Protein AF-A0A1J9Q2E0-F1 (afdb_monomer_lite)

Structure (mmCIF, N/CA/C/O backbone):
data_AF-A0A1J9Q2E0-F1
#
_entry.id   AF-A0A1J9Q2E0-F1
#
loop_
_a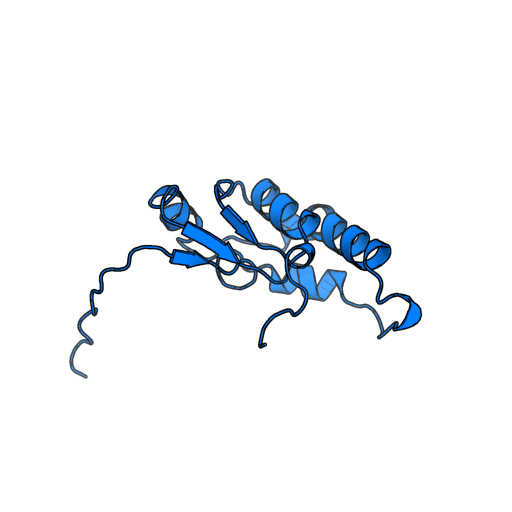tom_site.group_PDB
_atom_site.id
_atom_site.type_symbol
_atom_site.label_atom_id
_atom_site.label_alt_id
_atom_site.label_comp_id
_atom_site.label_asym_id
_atom_site.label_entity_id
_atom_site.label_seq_id
_atom_site.pdbx_PDB_ins_code
_atom_site.Cartn_x
_atom_site.Cartn_y
_atom_site.Cartn_z
_atom_site.occupancy
_atom_site.B_iso_or_equiv
_atom_site.auth_seq_id
_atom_site.auth_comp_id
_atom_site.auth_asym_id
_atom_site.auth_atom_id
_atom_site.pdbx_PDB_model_num
ATOM 1 N N . MET A 1 1 ? -11.927 32.413 16.497 1.00 66.88 1 MET A N 1
ATOM 2 C CA . MET A 1 1 ? -12.442 31.396 15.553 1.00 66.88 1 MET A CA 1
ATOM 3 C C . MET A 1 1 ? -13.451 30.531 16.290 1.00 66.88 1 MET A C 1
ATOM 5 O O . MET A 1 1 ? -13.153 30.132 17.408 1.00 66.88 1 MET A O 1
ATOM 9 N N . ALA A 1 2 ? -14.639 30.293 15.728 1.00 65.06 2 ALA A N 1
ATOM 10 C CA . ALA A 1 2 ? -15.597 29.356 16.319 1.00 65.06 2 ALA A CA 1
ATOM 11 C C . ALA A 1 2 ? -15.090 27.910 16.135 1.00 65.06 2 ALA A C 1
ATOM 13 O O . ALA A 1 2 ? -14.501 27.623 15.091 1.00 65.06 2 ALA A O 1
ATOM 14 N N . PRO A 1 3 ? -15.285 27.004 17.111 1.00 70.88 3 PRO A N 1
ATOM 15 C CA . PRO A 1 3 ? -14.868 25.616 16.969 1.00 70.88 3 PRO A CA 1
ATOM 16 C C . PRO A 1 3 ? -15.634 24.958 15.817 1.00 70.88 3 PRO A C 1
ATOM 18 O O . PRO A 1 3 ? -16.866 25.000 15.766 1.00 70.88 3 PRO A O 1
ATOM 21 N N . VAL A 1 4 ? -14.898 24.347 14.889 1.00 78.44 4 VAL A N 1
ATOM 22 C CA . VAL A 1 4 ? -15.481 23.492 13.853 1.00 78.44 4 VAL A CA 1
ATOM 23 C C . V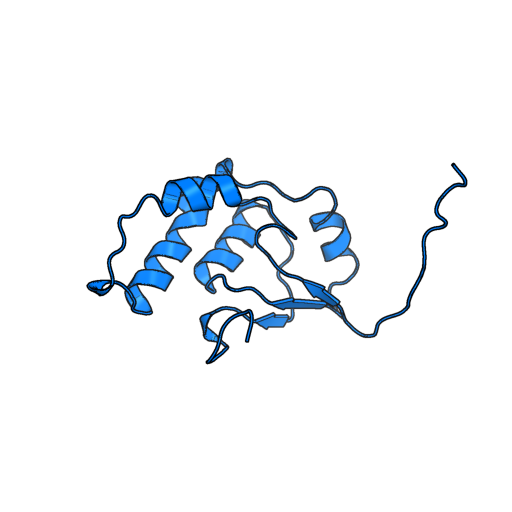AL A 1 4 ? -16.123 22.304 14.565 1.00 78.44 4 VAL A C 1
ATOM 25 O O . VAL A 1 4 ? -15.443 21.552 15.263 1.00 78.44 4 VAL A O 1
ATOM 28 N N . ARG A 1 5 ? -17.443 22.149 14.437 1.00 80.88 5 ARG A N 1
ATOM 29 C CA . ARG A 1 5 ? -18.125 20.970 14.978 1.00 80.88 5 ARG A CA 1
ATOM 30 C C . ARG A 1 5 ? -17.779 19.766 14.099 1.00 80.88 5 ARG A C 1
ATOM 32 O O . ARG A 1 5 ? -17.894 19.887 12.879 1.00 80.88 5 ARG A O 1
ATOM 39 N N . PRO A 1 6 ? -17.409 18.613 14.678 1.00 84.00 6 PRO A N 1
ATOM 40 C CA . PRO A 1 6 ? -17.266 17.385 13.910 1.00 84.00 6 PRO A CA 1
ATOM 41 C C . PRO A 1 6 ? -18.584 17.063 13.201 1.00 84.00 6 PRO A C 1
ATOM 43 O O . PRO A 1 6 ? -19.633 16.991 13.845 1.00 84.00 6 PRO A O 1
ATOM 46 N N . ALA A 1 7 ? -18.537 16.869 11.885 1.00 83.75 7 ALA A N 1
ATOM 47 C CA . ALA A 1 7 ? -19.652 16.288 11.152 1.00 83.75 7 ALA A CA 1
ATOM 48 C C . ALA A 1 7 ? -19.663 14.769 11.381 1.00 83.75 7 ALA A C 1
ATOM 50 O O . ALA A 1 7 ? -18.608 14.134 11.423 1.00 83.75 7 ALA A O 1
ATOM 51 N N . ARG A 1 8 ? -20.852 14.183 11.535 1.00 86.25 8 ARG A N 1
ATOM 52 C CA . ARG A 1 8 ? -21.049 12.728 11.557 1.00 86.25 8 ARG A CA 1
ATOM 53 C C . ARG A 1 8 ? -21.895 12.335 10.356 1.00 86.25 8 ARG A C 1
ATOM 55 O O . ARG A 1 8 ? -22.900 12.984 10.083 1.00 86.25 8 ARG A O 1
ATOM 62 N N . ALA A 1 9 ? -21.491 11.270 9.681 1.00 85.31 9 ALA A N 1
ATOM 63 C CA . ALA A 1 9 ? -22.222 10.659 8.582 1.00 85.31 9 ALA A CA 1
ATOM 64 C C . ALA A 1 9 ? -22.214 9.137 8.759 1.00 85.31 9 ALA A C 1
ATOM 66 O O . ALA A 1 9 ? -21.324 8.592 9.415 1.00 85.31 9 ALA A O 1
ATOM 67 N N . LEU A 1 10 ? -23.230 8.480 8.203 1.00 88.31 10 LEU A N 1
ATOM 68 C CA . LEU A 1 10 ? -23.356 7.028 8.175 1.00 88.31 10 LEU A CA 1
ATOM 69 C C . LEU A 1 10 ? -23.063 6.541 6.759 1.00 88.31 10 LEU A C 1
ATOM 71 O O . LEU A 1 10 ? -23.491 7.165 5.788 1.00 88.31 10 LEU A O 1
ATOM 75 N N . PHE A 1 11 ? -22.357 5.423 6.663 1.00 88.31 11 PHE A N 1
ATOM 76 C CA . PHE A 1 11 ? -21.996 4.778 5.407 1.00 88.31 11 PHE A CA 1
ATOM 77 C C . PHE A 1 11 ? -22.257 3.279 5.535 1.00 88.31 11 PHE A C 1
ATOM 79 O O . PHE A 1 11 ? -22.268 2.756 6.648 1.00 88.31 11 PHE A O 1
ATOM 86 N N . HIS A 1 12 ? -22.488 2.612 4.405 1.00 89.88 12 HIS A N 1
ATOM 87 C CA . HIS A 1 12 ? -22.648 1.156 4.376 1.00 89.88 12 HIS A CA 1
ATOM 88 C C . HIS A 1 12 ? -21.296 0.447 4.441 1.00 89.88 12 HIS A C 1
ATOM 90 O O . HIS A 1 12 ? -21.160 -0.517 5.181 1.00 89.88 12 HIS A O 1
ATOM 96 N N . ASP A 1 13 ? -20.309 0.970 3.709 1.00 90.06 13 ASP A N 1
ATOM 97 C CA . ASP A 1 13 ? -18.979 0.385 3.585 1.00 90.06 13 ASP A CA 1
ATOM 98 C C . ASP A 1 13 ? -17.902 1.472 3.485 1.00 90.06 13 ASP A C 1
ATOM 100 O O . ASP A 1 13 ? -18.172 2.618 3.100 1.00 90.06 13 ASP A O 1
ATOM 104 N N . LEU A 1 14 ? -16.665 1.091 3.807 1.00 90.88 14 LEU A N 1
ATOM 105 C CA . LEU A 1 14 ? -15.479 1.941 3.741 1.00 90.88 14 LEU A CA 1
ATOM 106 C C . LEU A 1 14 ? -14.425 1.346 2.807 1.00 90.88 14 LEU A C 1
ATOM 108 O O . LEU A 1 14 ? -14.060 0.177 2.912 1.00 90.88 14 LEU A O 1
ATOM 112 N N . LEU A 1 15 ? -13.881 2.177 1.921 1.00 94.25 15 LEU A N 1
ATOM 113 C CA . LEU A 1 15 ? -12.755 1.805 1.069 1.00 94.25 15 LEU A CA 1
ATOM 114 C C . LEU A 1 15 ? -11.492 2.483 1.586 1.00 94.25 15 LEU A C 1
ATOM 116 O O . LEU A 1 15 ? -11.428 3.713 1.658 1.00 94.25 15 LEU A O 1
ATOM 120 N N . PHE A 1 16 ? -10.484 1.688 1.925 1.00 94.38 16 PHE A N 1
ATOM 121 C CA . PHE A 1 16 ? -9.206 2.195 2.402 1.00 94.38 16 PHE A CA 1
ATOM 122 C C . PHE A 1 16 ? -8.139 2.086 1.321 1.00 94.38 16 PHE A C 1
ATOM 124 O O . PHE A 1 16 ? -7.910 1.028 0.738 1.00 94.38 16 PHE A O 1
ATOM 131 N N . ASN A 1 17 ? -7.443 3.192 1.085 1.00 96.12 17 ASN A N 1
ATOM 132 C CA . ASN A 1 17 ? -6.151 3.150 0.418 1.00 96.12 17 ASN A CA 1
ATOM 133 C C . ASN A 1 17 ? -5.075 2.626 1.391 1.00 96.12 17 ASN A C 1
ATOM 135 O O . ASN A 1 17 ? -5.252 2.720 2.604 1.00 96.12 17 ASN A O 1
ATOM 139 N N . MET A 1 18 ? -3.961 2.105 0.868 1.00 95.25 18 MET A N 1
ATOM 140 C CA . MET A 1 18 ? -2.852 1.597 1.684 1.00 95.25 18 MET A CA 1
ATOM 141 C C . MET A 1 18 ? -1.784 2.679 1.901 1.00 95.25 18 MET A C 1
ATOM 143 O O . MET A 1 18 ? -1.788 3.363 2.927 1.00 95.25 18 MET A O 1
ATOM 147 N N . ASP A 1 19 ? -0.915 2.880 0.910 1.00 96.00 19 ASP A N 1
ATOM 148 C CA . ASP A 1 19 ? 0.240 3.771 0.992 1.00 96.00 19 ASP A CA 1
ATOM 149 C C . ASP A 1 19 ? -0.185 5.240 1.139 1.00 96.00 19 ASP A C 1
ATOM 151 O O . ASP A 1 19 ? -0.936 5.780 0.325 1.00 96.00 19 ASP A O 1
ATOM 155 N N . GLY A 1 20 ? 0.279 5.892 2.205 1.00 94.94 20 GLY A N 1
ATOM 156 C CA . GLY A 1 20 ? -0.091 7.262 2.568 1.00 94.94 20 GLY A CA 1
ATOM 157 C C . GLY A 1 20 ? -1.449 7.392 3.270 1.00 94.94 20 GLY A C 1
ATOM 158 O O . GLY A 1 20 ? -1.894 8.510 3.521 1.00 94.94 20 GLY A O 1
ATOM 159 N N . THR A 1 21 ? -2.122 6.283 3.599 1.00 96.31 21 THR A N 1
ATOM 160 C CA . THR A 1 21 ? -3.423 6.286 4.300 1.00 96.31 21 THR A CA 1
ATOM 161 C C . THR A 1 21 ? -3.437 5.358 5.513 1.00 96.31 21 THR A C 1
ATOM 163 O O . THR A 1 21 ? -3.768 5.801 6.610 1.00 96.31 21 THR A O 1
ATOM 166 N N . ILE A 1 22 ? -3.043 4.097 5.343 1.00 96.25 22 ILE A N 1
ATOM 167 C CA . ILE A 1 22 ? -2.881 3.131 6.438 1.00 96.25 22 ILE A CA 1
ATOM 168 C C . ILE A 1 22 ? -1.438 3.138 6.942 1.00 96.25 22 ILE A C 1
ATOM 170 O O . ILE A 1 22 ? -1.197 3.122 8.149 1.00 96.25 22 ILE A O 1
ATOM 174 N N . ASN A 1 23 ? -0.469 3.187 6.029 1.00 97.19 23 ASN A N 1
ATOM 175 C CA . ASN A 1 23 ? 0.949 3.245 6.353 1.00 97.19 23 ASN A CA 1
ATOM 176 C C . ASN A 1 23 ? 1.633 4.428 5.665 1.00 97.19 23 ASN A C 1
ATOM 178 O O . ASN A 1 23 ? 1.333 4.786 4.530 1.00 97.19 23 ASN A O 1
ATOM 182 N N . ASN A 1 24 ? 2.607 5.021 6.345 1.00 97.69 24 ASN A N 1
ATOM 183 C CA . ASN A 1 24 ? 3.582 5.890 5.714 1.00 97.69 24 ASN A CA 1
ATOM 184 C C . ASN A 1 24 ? 4.739 5.031 5.186 1.00 97.69 24 ASN A C 1
ATOM 186 O O . ASN A 1 24 ? 5.691 4.754 5.913 1.00 97.69 24 ASN A O 1
ATOM 190 N N . SER A 1 25 ? 4.636 4.593 3.931 1.00 97.19 25 SER A N 1
ATOM 191 C CA . SER A 1 25 ? 5.659 3.820 3.208 1.00 97.19 25 SER A CA 1
ATOM 192 C C . SER A 1 25 ? 6.545 4.681 2.302 1.00 97.19 25 SER A C 1
ATOM 194 O O . SER A 1 25 ? 7.481 4.167 1.690 1.00 97.19 25 SER A O 1
ATOM 196 N N . THR A 1 26 ? 6.285 5.991 2.218 1.00 96.00 26 THR A N 1
ATOM 197 C CA . THR A 1 26 ? 6.965 6.917 1.298 1.00 96.00 26 THR A CA 1
ATOM 198 C C . THR A 1 26 ? 8.496 6.810 1.346 1.00 96.00 26 THR A C 1
ATOM 200 O O . THR A 1 26 ? 9.101 6.706 0.277 1.00 96.00 26 THR A O 1
ATOM 203 N N . PRO A 1 27 ? 9.159 6.769 2.523 1.00 95.81 27 PRO A N 1
ATOM 204 C CA . PRO A 1 27 ? 10.617 6.640 2.572 1.00 95.81 27 PRO A CA 1
ATOM 205 C C . PRO A 1 27 ? 11.118 5.320 1.966 1.00 95.81 27 PRO A C 1
ATOM 207 O O . PRO A 1 27 ? 12.090 5.316 1.208 1.00 95.81 27 PRO A O 1
ATOM 210 N N . ALA A 1 28 ? 10.423 4.214 2.247 1.00 96.19 28 ALA A N 1
ATOM 211 C CA . ALA A 1 28 ? 10.741 2.893 1.714 1.00 96.19 28 ALA A CA 1
ATOM 212 C C . ALA A 1 28 ? 10.550 2.833 0.190 1.00 96.19 28 ALA A C 1
ATOM 214 O O . ALA A 1 28 ? 11.417 2.330 -0.526 1.00 96.19 28 ALA A O 1
ATOM 215 N N . VAL A 1 29 ? 9.448 3.401 -0.312 1.00 94.94 29 VAL A N 1
ATOM 216 C CA . VAL A 1 29 ? 9.153 3.497 -1.748 1.00 94.94 29 VAL A CA 1
ATOM 217 C C . VAL A 1 29 ? 10.214 4.322 -2.462 1.00 94.94 29 VAL A C 1
ATOM 219 O O . VAL A 1 29 ? 10.783 3.839 -3.438 1.00 94.94 29 VAL A O 1
ATOM 222 N N . ILE A 1 30 ? 10.553 5.512 -1.953 1.00 93.75 30 ILE A N 1
ATOM 223 C CA . ILE A 1 30 ? 11.591 6.367 -2.547 1.00 93.75 30 ILE A CA 1
ATOM 224 C C . ILE A 1 30 ? 12.918 5.616 -2.645 1.00 93.75 30 ILE A C 1
ATOM 226 O O . ILE A 1 30 ? 13.540 5.640 -3.701 1.00 93.75 30 ILE A O 1
ATOM 230 N N . LYS A 1 31 ? 13.343 4.934 -1.576 1.00 92.62 31 LYS A N 1
ATOM 231 C CA . LYS A 1 31 ? 14.607 4.184 -1.520 1.00 92.62 31 LYS A CA 1
ATOM 232 C C . LYS A 1 31 ? 14.635 2.998 -2.484 1.00 92.62 31 LYS A C 1
ATOM 234 O O . LYS A 1 31 ? 15.656 2.745 -3.117 1.00 92.62 31 LYS A O 1
ATOM 239 N N . HIS A 1 32 ? 13.517 2.287 -2.615 1.00 91.94 32 HIS A N 1
ATOM 240 C CA . HIS A 1 32 ? 13.398 1.117 -3.488 1.00 91.94 32 HIS A CA 1
ATOM 241 C C . HIS A 1 32 ? 13.310 1.480 -4.969 1.00 91.94 32 HIS A C 1
ATOM 243 O O . HIS A 1 32 ? 13.895 0.807 -5.815 1.00 91.94 32 HIS A O 1
ATOM 249 N N . TYR A 1 33 ? 12.611 2.573 -5.270 1.00 89.19 33 TYR A N 1
ATOM 250 C CA . TYR A 1 33 ? 12.380 3.081 -6.617 1.00 89.19 33 TYR A CA 1
ATOM 251 C C . TYR A 1 33 ? 13.366 4.180 -7.026 1.00 89.19 33 TYR A C 1
ATOM 253 O O . TYR A 1 33 ? 13.082 4.930 -7.958 1.00 89.19 33 TYR A O 1
ATOM 261 N N . GLN A 1 34 ? 14.566 4.241 -6.428 1.00 83.06 34 GLN A N 1
ATOM 262 C CA . GLN A 1 34 ? 15.710 4.979 -6.999 1.00 83.06 34 GLN A CA 1
ATOM 263 C C . GLN A 1 34 ? 16.219 4.300 -8.287 1.00 83.06 34 GLN A C 1
ATOM 265 O O . GLN A 1 34 ? 17.401 4.010 -8.458 1.00 83.06 34 GLN A O 1
ATOM 270 N N . ILE A 1 35 ? 15.302 3.988 -9.196 1.00 68.75 35 ILE A N 1
ATOM 271 C CA . ILE A 1 35 ? 15.550 3.431 -10.509 1.00 68.75 35 ILE A CA 1
ATOM 272 C C . ILE A 1 35 ? 15.469 4.570 -11.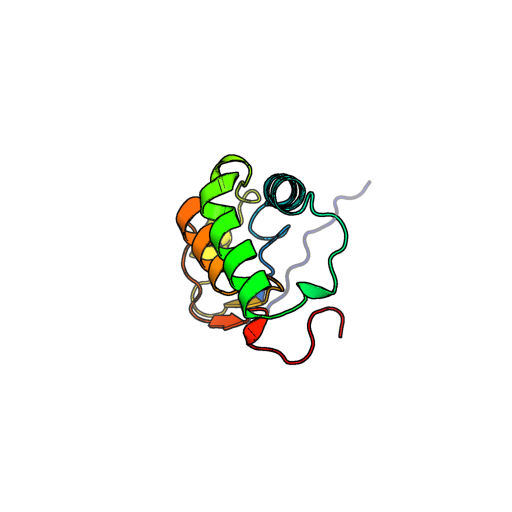522 1.00 68.75 35 ILE A C 1
ATOM 274 O O . ILE A 1 35 ? 14.595 5.432 -11.463 1.00 68.75 35 ILE A O 1
ATOM 278 N N . HIS A 1 36 ? 16.376 4.567 -12.492 1.00 73.19 36 HIS A N 1
ATOM 279 C CA . HIS A 1 36 ? 16.161 5.339 -13.711 1.00 73.19 36 HIS A CA 1
ATOM 280 C C . HIS A 1 36 ? 14.952 4.768 -14.461 1.00 73.19 36 HIS A C 1
ATOM 282 O O . HIS A 1 36 ? 14.666 3.576 -14.348 1.00 73.19 36 HIS A O 1
ATOM 288 N N . PHE A 1 37 ? 14.246 5.600 -15.226 1.00 79.44 37 PHE A N 1
ATOM 289 C CA . PHE A 1 37 ? 13.138 5.153 -16.070 1.00 79.44 37 PHE A CA 1
ATOM 290 C C . PHE A 1 37 ? 13.602 4.027 -17.015 1.00 79.44 37 PHE A C 1
ATOM 292 O O . PHE A 1 37 ? 14.535 4.220 -17.797 1.00 79.44 37 PHE A O 1
ATOM 299 N N . LYS A 1 38 ? 12.979 2.844 -16.907 1.00 86.31 38 LYS A N 1
ATOM 300 C CA . LYS A 1 38 ? 13.310 1.630 -17.676 1.00 86.31 38 LYS A CA 1
ATOM 301 C C . LYS A 1 38 ? 12.051 1.034 -18.313 1.00 86.31 38 LYS A C 1
ATOM 303 O O . LYS A 1 38 ? 11.437 0.147 -17.719 1.00 86.31 38 LYS A O 1
ATOM 308 N N . PRO A 1 39 ? 11.625 1.530 -19.486 1.00 88.94 39 PRO A N 1
ATOM 309 C CA . PRO A 1 39 ? 10.387 1.082 -20.125 1.00 88.94 39 PRO A CA 1
ATOM 310 C C . PRO A 1 39 ? 10.440 -0.396 -20.539 1.00 88.94 39 PRO A C 1
ATOM 312 O O . PRO A 1 39 ? 9.414 -1.066 -20.540 1.00 88.94 39 PRO A O 1
ATOM 315 N N . ASP A 1 40 ? 11.636 -0.937 -20.793 1.00 92.88 40 ASP A N 1
ATOM 316 C CA . ASP A 1 40 ? 11.882 -2.365 -21.038 1.00 92.88 40 ASP A CA 1
ATOM 317 C C . ASP A 1 40 ? 11.455 -3.260 -19.863 1.00 92.88 40 ASP A C 1
ATOM 319 O O 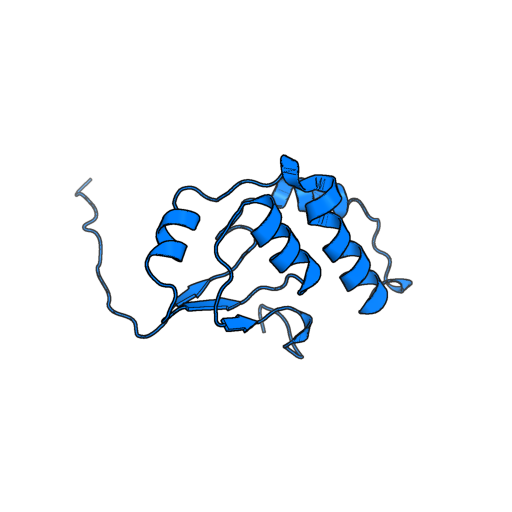. ASP A 1 40 ? 11.209 -4.455 -20.030 1.00 92.88 40 ASP A O 1
ATOM 323 N N . LYS A 1 41 ? 11.322 -2.675 -18.670 1.00 91.00 41 LYS A N 1
ATOM 324 C CA . LYS A 1 41 ? 10.916 -3.363 -17.447 1.00 91.00 41 LYS A CA 1
ATOM 325 C C . LYS A 1 41 ? 9.461 -3.119 -17.047 1.00 91.00 41 LYS A C 1
ATOM 327 O O . LYS A 1 41 ? 9.047 -3.577 -15.985 1.00 91.00 41 LYS A O 1
ATOM 332 N N . ALA A 1 42 ? 8.673 -2.433 -17.874 1.00 91.94 42 ALA A N 1
ATOM 333 C CA . ALA A 1 42 ? 7.252 -2.190 -17.630 1.00 91.94 42 ALA A CA 1
ATOM 334 C C . ALA A 1 42 ? 6.404 -3.442 -17.935 1.00 91.94 42 ALA A C 1
ATOM 336 O O . ALA A 1 42 ? 5.574 -3.454 -18.840 1.00 91.94 42 ALA A O 1
ATOM 337 N N . ASN A 1 43 ? 6.647 -4.526 -17.198 1.00 94.75 43 ASN A N 1
ATOM 338 C CA . ASN A 1 43 ? 5.904 -5.777 -17.301 1.00 94.75 43 ASN A CA 1
ATOM 339 C C . ASN A 1 43 ? 5.531 -6.311 -15.910 1.00 94.75 43 ASN A C 1
ATOM 341 O O . ASN A 1 43 ? 6.187 -6.008 -14.911 1.00 94.75 43 ASN A O 1
ATOM 345 N N . TRP A 1 44 ? 4.474 -7.124 -15.857 1.00 96.00 44 TRP A N 1
ATOM 346 C CA . TRP A 1 44 ? 3.916 -7.625 -14.600 1.00 96.00 44 TRP A CA 1
ATOM 347 C C . TRP A 1 44 ? 4.901 -8.446 -13.774 1.00 96.00 44 TRP A C 1
ATOM 349 O O . TRP A 1 44 ? 4.950 -8.286 -12.558 1.00 96.00 44 TRP A O 1
ATOM 359 N N . GLU A 1 45 ? 5.687 -9.310 -14.413 1.00 96.31 45 GLU A N 1
ATOM 360 C CA . GLU A 1 45 ? 6.648 -10.169 -13.719 1.00 96.31 45 GLU A CA 1
ATOM 361 C C . GLU A 1 45 ? 7.694 -9.332 -12.971 1.00 96.31 45 GLU A C 1
ATOM 363 O O . GLU A 1 45 ? 7.941 -9.526 -11.774 1.00 96.31 45 GLU A O 1
ATOM 368 N N . TYR A 1 46 ? 8.262 -8.340 -13.655 1.00 94.94 46 TYR A N 1
ATOM 369 C CA . TYR A 1 46 ? 9.243 -7.450 -13.060 1.00 94.94 46 TYR A CA 1
ATOM 370 C C . TYR A 1 46 ? 8.637 -6.590 -11.949 1.00 94.94 46 TYR A C 1
ATOM 372 O O . TYR A 1 46 ? 9.198 -6.538 -10.858 1.00 94.94 46 TYR A O 1
ATOM 380 N N . VAL A 1 47 ? 7.495 -5.938 -12.187 1.00 95.19 47 VAL A N 1
ATOM 381 C CA . VAL A 1 47 ? 6.901 -5.027 -11.194 1.00 95.19 47 VAL A CA 1
ATOM 382 C C . VAL A 1 47 ? 6.451 -5.788 -9.946 1.00 95.19 47 VAL A C 1
ATOM 384 O O . VAL A 1 47 ? 6.785 -5.376 -8.838 1.00 95.19 47 VAL A O 1
ATOM 387 N N . LYS A 1 48 ? 5.794 -6.947 -10.095 1.00 97.81 48 LYS A N 1
ATOM 388 C CA . LYS A 1 48 ? 5.373 -7.769 -8.947 1.00 97.81 48 LYS A CA 1
ATOM 389 C C . LYS A 1 48 ? 6.559 -8.249 -8.118 1.00 97.81 48 LYS A C 1
ATOM 391 O O . LYS A 1 48 ? 6.512 -8.188 -6.893 1.00 97.81 48 LYS A O 1
ATOM 396 N N . SER A 1 49 ? 7.627 -8.721 -8.766 1.00 96.44 49 SER A N 1
ATOM 397 C CA . SER A 1 49 ? 8.829 -9.170 -8.049 1.00 96.44 49 SER A CA 1
ATOM 398 C C . SER A 1 49 ? 9.566 -8.013 -7.373 1.00 96.44 49 SER A C 1
ATOM 400 O O . SER A 1 49 ? 10.024 -8.154 -6.237 1.00 96.44 49 SER A O 1
ATOM 402 N N . LEU A 1 50 ? 9.642 -6.859 -8.042 1.00 95.25 50 LEU A N 1
ATOM 403 C CA . LEU A 1 50 ? 10.211 -5.639 -7.489 1.00 95.25 50 LEU A CA 1
ATOM 404 C C . LEU A 1 50 ? 9.444 -5.230 -6.230 1.00 95.25 50 LEU A C 1
ATOM 406 O O . LEU A 1 50 ? 10.051 -5.082 -5.172 1.00 95.25 50 LEU A O 1
ATOM 410 N N . GLU A 1 51 ? 8.129 -5.079 -6.317 1.00 97.06 51 GLU A N 1
ATOM 411 C CA . GLU A 1 51 ? 7.298 -4.615 -5.211 1.00 97.06 51 GLU A CA 1
ATOM 412 C C . GLU A 1 51 ? 7.209 -5.599 -4.045 1.00 97.06 51 GLU A C 1
ATOM 414 O O . GLU A 1 51 ? 7.315 -5.181 -2.895 1.00 97.06 51 GLU A O 1
ATOM 419 N N . ALA A 1 52 ? 7.107 -6.904 -4.307 1.00 98.00 52 ALA A N 1
ATOM 420 C CA . ALA A 1 52 ? 7.082 -7.917 -3.250 1.00 98.00 52 ALA A CA 1
ATOM 421 C C . ALA A 1 52 ? 8.356 -7.908 -2.383 1.00 98.00 52 ALA A C 1
ATOM 423 O O . ALA A 1 52 ? 8.319 -8.257 -1.202 1.00 98.00 52 ALA A O 1
ATOM 424 N N . ALA A 1 53 ? 9.496 -7.492 -2.944 1.00 97.44 53 ALA A N 1
ATOM 425 C CA . ALA A 1 53 ? 10.751 -7.385 -2.204 1.00 97.44 53 ALA A CA 1
ATOM 426 C C . ALA A 1 53 ? 10.820 -6.144 -1.297 1.00 97.44 53 ALA A C 1
ATOM 428 O O . ALA A 1 53 ? 11.652 -6.103 -0.386 1.00 97.44 53 ALA A O 1
ATOM 429 N N . LEU A 1 54 ? 9.990 -5.131 -1.550 1.00 97.44 54 LEU A N 1
ATOM 430 C CA . LEU A 1 54 ? 10.086 -3.823 -0.910 1.00 97.44 54 LEU A CA 1
ATOM 431 C C . LEU A 1 54 ? 9.829 -3.910 0.609 1.00 97.44 54 LEU A C 1
ATOM 433 O O . LEU A 1 54 ? 10.718 -3.490 1.359 1.00 97.44 54 LEU A O 1
ATOM 437 N N . PRO A 1 55 ? 8.736 -4.526 1.111 1.00 98.00 55 PRO A N 1
ATOM 438 C CA . PRO A 1 55 ? 8.495 -4.613 2.553 1.00 98.00 55 PRO A CA 1
ATOM 439 C C . PRO A 1 55 ? 9.574 -5.393 3.302 1.00 98.00 55 PRO A C 1
ATOM 441 O O . PRO A 1 55 ? 9.956 -5.024 4.408 1.00 98.00 55 PRO A O 1
ATOM 444 N N . ALA A 1 56 ? 10.116 -6.447 2.688 1.00 96.81 56 ALA A N 1
ATOM 445 C CA . ALA A 1 56 ? 11.180 -7.243 3.293 1.00 96.81 56 ALA A CA 1
ATOM 446 C C . ALA A 1 56 ? 12.505 -6.468 3.400 1.00 96.81 56 ALA A C 1
ATOM 448 O O . ALA A 1 56 ? 13.230 -6.624 4.380 1.00 96.81 56 ALA A O 1
ATOM 449 N N . LYS A 1 57 ? 12.832 -5.636 2.403 1.00 96.94 57 LYS A N 1
ATOM 450 C CA . LYS A 1 57 ? 14.089 -4.870 2.365 1.00 96.94 57 LYS A CA 1
ATOM 451 C C . LYS A 1 57 ? 14.043 -3.590 3.191 1.00 96.94 57 LYS A C 1
ATOM 453 O O . LYS A 1 57 ? 15.043 -3.230 3.807 1.00 96.94 57 LYS A O 1
ATOM 458 N N . TYR A 1 58 ? 12.911 -2.894 3.164 1.00 97.44 58 TYR A N 1
ATOM 459 C CA . TYR A 1 58 ? 12.779 -1.532 3.687 1.00 97.44 58 TYR A CA 1
ATOM 460 C C . TYR A 1 58 ? 11.618 -1.393 4.676 1.00 97.44 58 TYR A C 1
ATOM 462 O O . TYR A 1 58 ? 11.129 -0.296 4.921 1.00 97.44 58 TYR A O 1
ATOM 470 N N . GLY A 1 59 ? 11.204 -2.507 5.283 1.00 96.62 59 GLY A N 1
ATOM 471 C CA . GLY A 1 59 ? 10.152 -2.568 6.296 1.00 96.62 59 GLY A CA 1
ATOM 472 C C . GLY A 1 59 ? 10.341 -1.624 7.476 1.00 96.62 59 GLY A C 1
ATOM 473 O O . GLY A 1 59 ? 9.378 -1.028 7.943 1.00 96.62 59 GLY A O 1
ATOM 474 N N . SER A 1 60 ? 11.587 -1.436 7.911 1.00 97.00 60 SER A N 1
ATOM 475 C CA . SER A 1 60 ? 11.946 -0.513 8.995 1.00 97.00 60 SER A CA 1
ATOM 476 C C . SER A 1 60 ? 11.693 0.958 8.663 1.00 97.00 60 SER A C 1
ATOM 478 O O . SER A 1 60 ? 11.598 1.779 9.571 1.00 97.00 60 SER A O 1
ATOM 480 N N . ASP A 1 61 ? 11.612 1.288 7.372 1.00 97.06 61 ASP A N 1
ATOM 481 C CA . ASP A 1 61 ? 11.406 2.647 6.871 1.00 97.06 61 ASP A CA 1
ATOM 482 C C . ASP A 1 61 ? 9.902 2.951 6.670 1.00 97.06 61 ASP A C 1
ATOM 484 O O . ASP A 1 61 ? 9.546 4.057 6.257 1.00 97.06 61 ASP A O 1
ATOM 488 N N . ALA A 1 62 ? 9.019 1.985 6.962 1.00 97.38 62 ALA A N 1
ATOM 489 C CA . ALA A 1 62 ? 7.569 2.135 6.933 1.00 97.38 62 ALA A CA 1
ATOM 490 C C . ALA A 1 62 ? 6.989 2.160 8.353 1.00 97.38 62 ALA A C 1
ATOM 492 O O . ALA A 1 62 ? 7.425 1.426 9.238 1.00 97.38 62 ALA A O 1
ATOM 493 N N . GLN A 1 63 ? 5.974 2.994 8.568 1.00 97.50 63 GLN A N 1
ATOM 494 C CA . GLN A 1 63 ? 5.283 3.103 9.856 1.00 97.50 63 GLN A CA 1
ATOM 495 C C . GLN A 1 63 ? 3.772 3.142 9.653 1.00 97.50 63 GLN A C 1
ATOM 497 O O . GLN A 1 63 ? 3.289 3.585 8.612 1.00 97.50 63 GLN A O 1
ATOM 502 N N . GLU A 1 64 ? 3.019 2.701 10.655 1.00 97.00 64 GLU A N 1
ATOM 503 C CA . GLU A 1 64 ? 1.574 2.922 10.703 1.00 97.00 64 GLU A CA 1
ATOM 504 C C . GLU A 1 64 ? 1.269 4.431 10.674 1.00 97.00 64 GLU A C 1
ATOM 506 O O . GLU A 1 64 ? 1.947 5.222 11.336 1.00 97.00 64 GLU A O 1
ATOM 511 N N . ILE A 1 65 ? 0.230 4.841 9.944 1.00 97.38 65 ILE A N 1
ATOM 512 C CA . ILE A 1 65 ? -0.365 6.162 10.156 1.00 97.38 65 ILE A CA 1
ATOM 513 C C . ILE A 1 65 ? -1.135 6.130 11.484 1.00 97.38 65 ILE A C 1
ATOM 515 O O . ILE A 1 65 ? -1.967 5.242 11.662 1.00 97.38 65 ILE A O 1
ATOM 519 N N . PRO A 1 66 ? -0.906 7.075 12.417 1.00 97.19 66 PRO A N 1
ATOM 520 C CA . PRO A 1 66 ? -1.472 7.002 13.760 1.00 97.19 66 PRO A CA 1
ATOM 521 C C . PRO A 1 66 ? -2.983 6.733 13.787 1.00 97.19 66 PRO A C 1
ATOM 523 O O . PRO A 1 66 ? -3.781 7.535 13.301 1.00 97.19 66 PRO A O 1
ATOM 526 N N . GLY A 1 67 ? -3.368 5.609 14.397 1.00 94.81 67 GLY A N 1
ATOM 527 C CA . GLY A 1 67 ? -4.763 5.210 14.580 1.00 94.81 67 GLY A CA 1
ATOM 528 C C . GLY A 1 67 ? -5.341 4.368 13.443 1.00 94.81 67 GLY A C 1
ATOM 529 O O . GLY A 1 67 ? -6.466 3.887 13.587 1.00 94.81 67 GLY A O 1
ATOM 530 N N . ALA A 1 68 ? -4.598 4.137 12.356 1.00 94.12 68 ALA A N 1
ATOM 531 C CA . ALA A 1 68 ? -5.046 3.294 11.253 1.00 94.12 68 ALA A CA 1
ATOM 532 C C . ALA A 1 68 ? -5.298 1.857 11.721 1.00 94.12 68 ALA A C 1
ATOM 534 O O . ALA A 1 68 ? -6.382 1.327 11.496 1.00 94.12 68 ALA A O 1
ATOM 535 N N . LYS A 1 69 ? -4.365 1.247 12.457 1.00 92.94 69 LYS A N 1
ATOM 536 C CA . LYS A 1 69 ? -4.520 -0.118 12.978 1.00 92.94 69 LYS A CA 1
ATOM 537 C C . LYS A 1 69 ? -5.707 -0.227 13.928 1.00 92.94 69 LYS A C 1
ATOM 539 O O . LYS A 1 69 ? -6.505 -1.152 13.816 1.00 92.94 69 LYS A O 1
ATOM 544 N N . THR A 1 70 ? -5.855 0.741 14.832 1.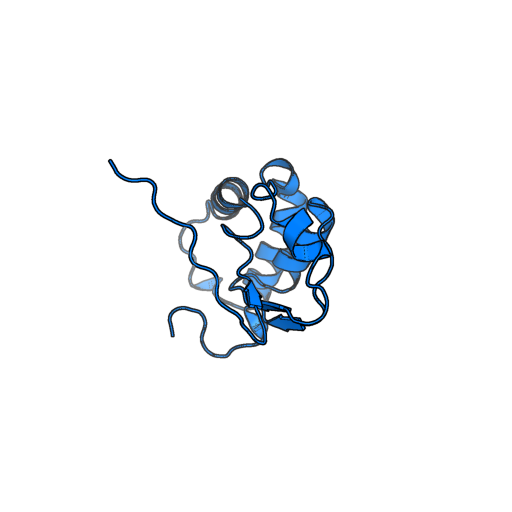00 93.06 70 THR A N 1
ATOM 545 C CA . THR A 1 70 ? -7.012 0.810 15.736 1.00 93.06 70 THR A CA 1
ATOM 546 C C . THR A 1 70 ? -8.317 0.889 14.954 1.00 93.06 70 THR A C 1
ATOM 548 O O . THR A 1 70 ? -9.265 0.191 15.303 1.00 93.06 70 THR A O 1
ATOM 551 N N . ARG A 1 71 ? -8.371 1.702 13.891 1.00 90.31 71 ARG A N 1
ATOM 552 C CA . ARG A 1 71 ? -9.567 1.825 13.057 1.00 90.31 71 ARG A CA 1
ATOM 553 C C . ARG A 1 71 ? -9.872 0.542 12.287 1.00 90.31 71 ARG A C 1
ATOM 555 O O . ARG A 1 71 ? -11.025 0.133 12.241 1.00 90.31 71 ARG A O 1
ATOM 562 N N . LEU A 1 72 ? -8.858 -0.098 11.715 1.00 89.88 72 LEU A N 1
ATOM 563 C CA . LEU A 1 72 ? -9.019 -1.340 10.958 1.00 89.88 72 LEU A CA 1
ATOM 564 C C . LEU A 1 72 ? -9.579 -2.475 11.827 1.00 89.88 72 LEU A C 1
ATOM 566 O O . LEU A 1 72 ? -10.484 -3.178 11.394 1.00 89.88 72 LEU A O 1
ATOM 570 N N . ASN A 1 73 ? -9.131 -2.581 13.081 1.00 87.62 73 ASN A N 1
ATOM 571 C CA . ASN A 1 73 ? -9.642 -3.572 14.036 1.00 87.62 73 ASN A CA 1
ATOM 572 C C . ASN A 1 73 ? -11.098 -3.321 14.485 1.00 87.62 73 ASN A C 1
ATOM 574 O O . ASN A 1 73 ? -11.685 -4.173 15.147 1.00 87.62 73 ASN A O 1
ATOM 578 N N . GLN A 1 74 ? -11.680 -2.149 14.201 1.00 84.69 74 GLN A N 1
ATOM 579 C CA . GLN A 1 74 ? -13.068 -1.829 14.562 1.00 84.69 74 GLN A CA 1
ATOM 580 C C . GLN A 1 74 ? -14.077 -2.213 13.467 1.00 84.69 74 GLN A C 1
ATOM 582 O O . GLN A 1 74 ? -15.235 -2.451 13.794 1.00 84.69 74 GLN A O 1
ATOM 587 N N . ASP A 1 75 ? -13.649 -2.297 12.201 1.00 69.56 75 ASP A N 1
ATOM 588 C CA . ASP A 1 75 ? -14.524 -2.376 11.016 1.00 69.56 75 ASP A CA 1
ATOM 589 C C . ASP A 1 75 ? -14.133 -3.536 10.062 1.00 69.56 75 ASP A C 1
ATOM 591 O O . ASP A 1 75 ? -14.029 -3.363 8.845 1.00 69.56 75 ASP A O 1
ATOM 595 N N . GLU A 1 76 ? -13.918 -4.750 10.583 1.00 63.75 76 GLU A N 1
ATOM 596 C CA . GLU A 1 76 ? -13.427 -5.883 9.766 1.00 63.75 76 GLU A CA 1
ATOM 597 C C . GLU A 1 76 ? -14.434 -6.418 8.726 1.00 63.75 76 GLU A C 1
ATOM 599 O O . GLU A 1 76 ? -14.051 -7.113 7.784 1.00 63.75 76 GLU A O 1
ATOM 604 N N . THR A 1 77 ? -15.731 -6.120 8.870 1.00 66.00 77 THR A N 1
ATOM 605 C CA . THR A 1 77 ? -16.787 -6.729 8.031 1.00 66.00 77 THR A CA 1
ATOM 606 C C . THR A 1 77 ? -17.383 -5.809 6.966 1.00 66.00 77 THR A C 1
ATOM 608 O O . THR A 1 77 ? -18.021 -6.318 6.047 1.00 66.00 77 THR A O 1
ATOM 611 N N . GLN A 1 78 ? -17.154 -4.495 7.062 1.00 80.88 78 GLN A N 1
ATOM 612 C CA . GLN A 1 78 ? -17.729 -3.458 6.186 1.00 80.88 78 GLN A CA 1
ATOM 613 C C . GLN A 1 78 ? -16.639 -2.588 5.545 1.00 80.88 78 GLN A C 1
ATOM 615 O O . GLN A 1 78 ? -16.791 -1.378 5.358 1.00 80.88 78 GLN A O 1
ATOM 620 N N . SER A 1 79 ? -15.479 -3.184 5.262 1.00 88.00 79 SER A N 1
ATOM 621 C CA . SER A 1 79 ? -14.384 -2.473 4.617 1.00 88.00 79 SER A CA 1
ATOM 622 C C . SER A 1 79 ? -13.641 -3.309 3.583 1.00 88.00 79 SER A C 1
ATOM 624 O O . SER A 1 79 ? -13.599 -4.540 3.646 1.00 88.00 79 SER A O 1
ATOM 626 N N . ALA A 1 80 ? -13.063 -2.614 2.604 1.00 93.50 80 ALA A N 1
ATOM 627 C CA . ALA A 1 80 ? -12.191 -3.201 1.601 1.00 93.50 80 ALA A CA 1
ATOM 628 C C . ALA A 1 80 ? -10.944 -2.343 1.403 1.00 93.50 80 ALA A C 1
ATOM 630 O O . ALA A 1 80 ? -10.995 -1.111 1.469 1.00 93.50 80 ALA A O 1
ATOM 631 N N . PHE A 1 81 ? -9.818 -2.991 1.127 1.00 95.38 81 PHE A N 1
ATOM 632 C CA . PHE A 1 81 ? -8.602 -2.290 0.727 1.00 95.38 81 PHE A CA 1
ATOM 633 C C . PHE A 1 81 ? -8.627 -2.121 -0.785 1.00 95.38 81 PHE A C 1
ATOM 635 O O . PHE A 1 81 ? -8.855 -3.086 -1.504 1.00 95.38 81 PHE A O 1
ATOM 642 N N . VAL A 1 82 ? -8.399 -0.903 -1.268 1.00 97.12 82 VAL A N 1
ATOM 643 C CA . VAL A 1 82 ? -8.364 -0.575 -2.697 1.00 97.12 82 VAL A CA 1
ATOM 644 C C . VAL A 1 82 ? -7.113 0.249 -2.961 1.00 97.12 82 VAL A C 1
ATOM 646 O O . VAL A 1 82 ? -7.057 1.448 -2.662 1.00 97.12 82 VAL A O 1
ATOM 649 N N . THR A 1 83 ? -6.081 -0.387 -3.505 1.00 97.31 83 THR A N 1
ATOM 650 C CA . THR A 1 83 ? -4.732 0.187 -3.605 1.00 97.31 83 THR A CA 1
ATOM 651 C C . THR A 1 83 ? -4.082 -0.085 -4.957 1.00 97.31 83 THR A C 1
ATOM 653 O O . THR A 1 83 ? -4.411 -1.049 -5.638 1.00 97.31 83 THR A O 1
ATOM 656 N N . SER A 1 84 ? -3.150 0.791 -5.336 1.00 97.62 84 SER A N 1
ATOM 657 C CA . SER A 1 84 ? -2.331 0.638 -6.544 1.00 97.62 84 SER A CA 1
ATOM 658 C C . SER A 1 84 ? -1.104 -0.251 -6.325 1.00 97.62 84 SER A C 1
ATOM 660 O O . SER A 1 84 ? -0.364 -0.488 -7.271 1.00 97.62 84 SER A O 1
ATOM 662 N N . GLY A 1 85 ? -0.855 -0.704 -5.094 1.00 97.25 85 GLY A N 1
ATOM 663 C CA . GLY A 1 85 ? 0.198 -1.674 -4.806 1.00 97.25 85 GLY A CA 1
ATOM 664 C C . GLY A 1 85 ? -0.179 -3.077 -5.277 1.00 97.25 85 GLY A C 1
ATOM 665 O O . GLY A 1 85 ? -1.355 -3.444 -5.253 1.00 97.25 85 GLY A O 1
ATOM 666 N N . THR A 1 86 ? 0.813 -3.873 -5.672 1.00 98.38 86 THR A N 1
ATOM 667 C CA . THR A 1 86 ? 0.619 -5.291 -6.014 1.00 98.38 86 THR A CA 1
ATOM 668 C C . THR A 1 86 ? 0.283 -6.143 -4.790 1.00 98.38 86 THR A C 1
ATOM 670 O O . THR A 1 86 ? 0.580 -5.761 -3.652 1.00 98.38 86 THR A O 1
ATOM 673 N N . THR A 1 87 ? -0.254 -7.354 -4.992 1.00 98.00 87 THR A N 1
ATOM 674 C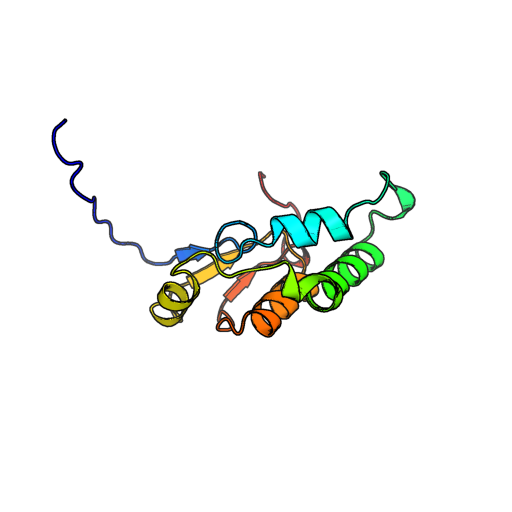 CA . THR A 1 87 ? -0.532 -8.295 -3.884 1.00 98.00 87 THR A CA 1
ATOM 675 C C . THR A 1 87 ? 0.679 -8.486 -2.962 1.00 98.00 87 THR A C 1
ATOM 677 O O . THR A 1 87 ? 0.544 -8.486 -1.737 1.00 98.00 87 THR A O 1
ATOM 680 N N . GLY A 1 88 ? 1.877 -8.631 -3.541 1.00 98.06 88 GLY A N 1
ATOM 681 C CA . GLY A 1 88 ? 3.116 -8.835 -2.787 1.00 98.06 88 GLY A CA 1
ATOM 682 C C . GLY A 1 88 ? 3.500 -7.635 -1.920 1.00 98.06 88 GLY A C 1
ATOM 683 O O . GLY A 1 88 ? 3.960 -7.819 -0.793 1.00 98.06 88 GLY A O 1
ATOM 684 N N . LEU A 1 89 ? 3.262 -6.414 -2.409 1.00 98.38 89 LEU A N 1
ATOM 685 C CA . LEU A 1 89 ? 3.504 -5.195 -1.640 1.00 98.38 89 LEU A CA 1
ATOM 686 C C . LEU A 1 89 ? 2.582 -5.120 -0.426 1.00 98.38 89 LEU A C 1
ATOM 688 O O . LEU A 1 89 ? 3.040 -4.962 0.706 1.00 98.38 89 LEU A O 1
ATOM 692 N N . VAL A 1 90 ? 1.277 -5.262 -0.667 1.00 97.94 90 VAL A N 1
ATOM 693 C CA . VAL A 1 90 ? 0.248 -5.054 0.357 1.00 97.94 90 VAL A CA 1
ATOM 694 C C . VAL A 1 90 ? 0.360 -6.107 1.452 1.00 97.94 90 VAL A C 1
ATOM 696 O O . VAL A 1 90 ? 0.437 -5.760 2.628 1.00 97.94 90 VAL A O 1
ATOM 699 N N . THR A 1 91 ? 0.459 -7.386 1.085 1.00 97.88 91 THR A N 1
ATOM 700 C CA . THR A 1 91 ? 0.619 -8.481 2.060 1.00 97.88 91 THR A CA 1
ATOM 701 C C . THR A 1 91 ? 1.929 -8.372 2.841 1.00 97.88 91 THR A C 1
ATOM 703 O O . THR A 1 91 ? 1.957 -8.616 4.049 1.00 97.88 91 THR A O 1
ATOM 706 N N . GLY A 1 92 ? 3.013 -7.932 2.194 1.00 98.19 92 GLY A N 1
ATOM 707 C CA . GLY A 1 92 ? 4.271 -7.657 2.878 1.00 98.19 92 GLY A CA 1
ATOM 708 C C . GLY A 1 92 ? 4.144 -6.522 3.897 1.00 98.19 92 GLY A C 1
ATOM 709 O O . GLY A 1 92 ? 4.644 -6.656 5.015 1.00 98.19 92 GLY A O 1
ATOM 710 N N . TRP A 1 93 ? 3.429 -5.442 3.567 1.00 98.25 93 TRP A N 1
ATOM 711 C CA . TRP A 1 93 ? 3.150 -4.362 4.515 1.00 98.25 93 TRP A CA 1
ATOM 712 C C . TRP A 1 93 ? 2.288 -4.795 5.690 1.00 98.25 93 TRP A C 1
ATOM 714 O O . TRP A 1 93 ? 2.637 -4.486 6.830 1.00 98.25 93 TRP A O 1
ATOM 724 N N . LEU A 1 94 ? 1.210 -5.537 5.426 1.00 97.00 94 LEU A N 1
ATOM 725 C CA . LEU A 1 94 ? 0.347 -6.088 6.470 1.00 97.00 94 LEU A CA 1
ATOM 726 C C . LEU A 1 94 ? 1.165 -6.897 7.481 1.00 97.00 94 LEU A C 1
ATOM 728 O O . LEU A 1 94 ? 1.067 -6.671 8.687 1.00 97.00 94 LEU A O 1
ATOM 732 N N . LYS A 1 95 ? 2.055 -7.763 6.983 1.00 97.69 95 LYS A N 1
ATOM 733 C CA . LYS A 1 95 ? 2.939 -8.585 7.811 1.00 97.69 95 LYS A CA 1
ATOM 734 C C . LYS A 1 95 ? 3.947 -7.761 8.613 1.00 97.69 95 LYS A C 1
ATOM 736 O O . LYS A 1 95 ? 4.065 -7.962 9.818 1.00 97.69 95 LYS A O 1
ATOM 741 N N . VAL A 1 96 ? 4.692 -6.865 7.962 1.00 97.50 96 VAL A N 1
ATOM 742 C CA . VAL A 1 96 ? 5.762 -6.079 8.608 1.00 97.50 96 VAL A CA 1
ATOM 743 C C . VAL A 1 96 ? 5.207 -5.166 9.701 1.00 97.50 96 VAL A C 1
ATOM 745 O O . VAL A 1 96 ? 5.831 -5.014 10.748 1.00 97.50 96 VAL A O 1
ATOM 748 N N . LEU A 1 97 ? 4.029 -4.584 9.473 1.00 96.38 97 LEU A N 1
ATOM 749 C CA . LEU A 1 97 ? 3.392 -3.646 10.400 1.00 96.38 97 LEU A CA 1
ATOM 750 C C . LEU A 1 97 ? 2.433 -4.338 11.387 1.00 96.38 97 LEU A C 1
ATOM 752 O O . LEU A 1 97 ? 1.877 -3.691 12.276 1.00 96.38 97 LEU A O 1
ATOM 756 N N . GLY A 1 98 ? 2.228 -5.653 11.245 1.00 95.50 98 GLY A N 1
ATOM 757 C CA . GLY A 1 98 ? 1.281 -6.425 12.047 1.00 95.50 98 GLY A CA 1
ATOM 758 C C . GLY A 1 98 ? -0.140 -5.863 11.973 1.00 95.50 98 GLY A C 1
ATOM 759 O O . GLY A 1 98 ? -0.777 -5.684 13.013 1.00 95.50 98 GLY A O 1
ATOM 760 N N . LEU A 1 99 ? -0.590 -5.495 10.774 1.00 94.25 99 LEU A N 1
ATOM 761 C CA . LEU A 1 99 ? -1.941 -5.000 10.501 1.00 94.25 99 LEU A CA 1
ATOM 762 C C . LEU A 1 99 ? -2.892 -6.184 10.246 1.00 94.25 99 LEU A C 1
ATOM 764 O O . LEU A 1 99 ? -2.431 -7.219 9.763 1.00 94.25 99 LEU A O 1
ATOM 768 N N . PRO A 1 100 ? -4.196 -6.054 10.554 1.00 92.19 100 PRO A N 1
ATOM 769 C CA . PRO A 1 100 ? -5.169 -7.100 10.243 1.00 92.19 100 PRO A CA 1
ATOM 770 C C . PRO A 1 100 ? -5.291 -7.299 8.726 1.00 92.19 100 PRO A C 1
ATOM 772 O O . PRO A 1 100 ? -5.208 -6.338 7.956 1.00 92.19 100 PRO A O 1
ATOM 775 N N . GLU A 1 101 ? -5.497 -8.543 8.294 1.00 89.69 101 GLU A N 1
ATOM 776 C CA . GLU A 1 101 ? -5.776 -8.839 6.888 1.00 89.69 101 GLU A CA 1
ATOM 777 C C . GLU A 1 101 ? -7.229 -8.469 6.551 1.00 89.69 101 GLU A C 1
ATOM 779 O O . GLU A 1 101 ? -8.149 -8.905 7.248 1.00 89.69 101 GLU A O 1
ATOM 784 N N . PRO A 1 102 ? -7.475 -7.675 5.495 1.00 89.38 102 PRO A N 1
ATOM 785 C CA . PRO A 1 102 ? -8.829 -7.313 5.112 1.00 89.38 102 PRO A CA 1
ATOM 786 C C . PRO A 1 102 ? -9.547 -8.502 4.467 1.00 89.38 102 PRO A C 1
ATOM 788 O O . PRO A 1 102 ? -8.974 -9.243 3.669 1.00 89.38 102 PRO A O 1
ATOM 791 N N . LYS A 1 103 ? -10.850 -8.634 4.728 1.00 89.19 103 LYS A N 1
ATOM 792 C CA . LYS A 1 103 ? -11.694 -9.639 4.062 1.00 89.19 103 LYS A CA 1
ATOM 793 C C . LYS A 1 103 ? -11.801 -9.407 2.550 1.00 89.19 103 LYS A C 1
ATOM 795 O O . LYS A 1 103 ? -11.917 -10.358 1.779 1.00 89.19 103 LYS A O 1
ATOM 800 N N . HIS A 1 104 ? -11.793 -8.140 2.140 1.00 93.00 104 HIS A N 1
ATOM 801 C CA . HIS A 1 104 ? -11.890 -7.717 0.750 1.00 93.00 104 HIS A CA 1
ATOM 802 C C . HIS A 1 104 ? -10.686 -6.849 0.388 1.00 93.00 104 HIS A C 1
ATOM 804 O O . HIS A 1 104 ? -10.386 -5.866 1.066 1.00 93.00 104 HIS A O 1
ATOM 810 N N . MET A 1 105 ? -10.001 -7.204 -0.695 1.00 95.00 105 MET A N 1
ATOM 811 C CA . MET A 1 105 ? -8.809 -6.505 -1.158 1.00 95.00 105 MET A CA 1
ATOM 812 C C . MET A 1 105 ? -8.814 -6.447 -2.683 1.00 95.00 105 MET A C 1
ATOM 814 O O . MET A 1 105 ? -8.997 -7.471 -3.333 1.00 95.00 105 MET A O 1
ATOM 818 N N . VAL A 1 106 ? -8.631 -5.243 -3.215 1.00 97.56 106 VAL A N 1
ATOM 819 C CA . VAL A 1 106 ? -8.445 -4.934 -4.631 1.00 97.56 106 VAL A CA 1
ATOM 820 C C . VAL A 1 106 ? -7.062 -4.309 -4.772 1.00 97.56 106 VAL A C 1
ATOM 822 O O . VAL A 1 106 ? -6.780 -3.255 -4.188 1.00 97.56 106 VAL A O 1
ATOM 825 N N . VAL A 1 107 ? -6.201 -4.982 -5.522 1.00 98.06 107 VAL A N 1
ATOM 826 C CA . VAL A 1 107 ? -4.814 -4.581 -5.785 1.00 98.06 107 VAL A CA 1
ATOM 827 C C . VAL A 1 107 ? -4.618 -4.188 -7.247 1.00 98.06 107 VAL A C 1
ATOM 829 O O . VAL A 1 107 ? -5.545 -4.258 -8.057 1.00 98.06 107 VAL A O 1
ATOM 832 N N . ALA A 1 108 ? -3.394 -3.792 -7.599 1.00 98.00 108 ALA A N 1
ATOM 833 C CA . ALA A 1 108 ? -3.033 -3.408 -8.961 1.00 98.00 108 ALA A CA 1
ATOM 834 C C . ALA A 1 108 ? -3.427 -4.454 -10.015 1.00 98.00 108 ALA A C 1
ATOM 836 O O . ALA A 1 108 ? -3.872 -4.096 -11.102 1.00 98.00 108 ALA A O 1
ATOM 837 N N . GLU A 1 109 ? -3.259 -5.742 -9.705 1.00 97.44 109 GLU A N 1
ATOM 838 C CA . GLU A 1 109 ? -3.524 -6.832 -10.647 1.00 97.44 109 GLU A CA 1
ATOM 839 C C . GLU A 1 109 ? -5.014 -7.071 -10.934 1.00 97.44 109 GLU A C 1
ATOM 841 O O . GLU A 1 109 ? -5.339 -7.704 -11.939 1.00 97.44 109 GLU A O 1
ATOM 846 N N . ASP A 1 110 ? -5.916 -6.585 -10.078 1.00 97.88 110 ASP A N 1
ATOM 847 C CA . ASP A 1 110 ? -7.350 -6.894 -10.158 1.00 97.88 110 ASP A CA 1
ATOM 848 C C . ASP A 1 110 ? -8.114 -5.974 -11.121 1.00 97.88 110 ASP A C 1
ATOM 850 O O . ASP A 1 110 ? -9.278 -6.225 -11.448 1.00 97.88 110 ASP A O 1
ATOM 854 N N . VAL A 1 111 ? -7.477 -4.897 -11.587 1.00 97.00 111 VAL A N 1
ATOM 855 C CA . VAL A 1 111 ? -8.099 -3.877 -12.436 1.00 97.00 111 VAL A CA 1
ATOM 856 C C . VAL A 1 111 ? -7.344 -3.708 -13.749 1.00 97.00 111 VAL A C 1
ATOM 858 O O . VAL A 1 111 ? -6.124 -3.808 -13.821 1.00 97.00 111 VAL A O 1
ATOM 861 N N . LYS A 1 112 ? -8.087 -3.423 -14.824 1.00 95.25 112 LYS A N 1
ATOM 862 C CA . LYS A 1 112 ? -7.485 -3.116 -16.134 1.00 95.25 112 LYS A CA 1
ATOM 863 C C . LYS A 1 112 ? -6.878 -1.718 -16.177 1.00 95.25 112 LYS A C 1
ATOM 865 O O . LYS A 1 112 ? -5.914 -1.509 -16.902 1.00 95.25 112 LYS A O 1
ATOM 870 N N . GLN A 1 113 ? -7.477 -0.795 -15.431 1.00 95.94 113 GLN A N 1
ATOM 871 C CA . GLN A 1 113 ? -7.070 0.594 -15.333 1.00 95.94 113 GLN A CA 1
ATOM 872 C C . GLN A 1 113 ? -6.905 0.965 -13.864 1.00 95.94 113 GLN A C 1
ATOM 874 O O . GLN A 1 113 ? -7.797 0.715 -13.052 1.00 95.94 113 GLN A O 1
ATOM 879 N N . GLY A 1 114 ? -5.738 1.506 -13.525 1.00 93.12 114 GLY A N 1
ATOM 880 C CA . GLY A 1 114 ? -5.443 1.975 -12.176 1.00 93.12 114 GLY A CA 1
ATOM 881 C C . GLY A 1 114 ? -5.965 3.392 -11.936 1.00 93.12 114 GLY A C 1
ATOM 882 O O . GLY A 1 114 ? -6.319 4.108 -12.865 1.00 93.12 114 GLY A O 1
ATOM 883 N N . LYS A 1 115 ? -5.944 3.831 -10.674 1.00 91.38 115 LYS A N 1
ATOM 884 C CA . LYS A 1 115 ? -6.236 5.228 -10.298 1.00 91.38 115 LYS A CA 1
ATOM 885 C C . LYS A 1 115 ? -5.379 6.198 -11.151 1.00 91.38 115 LYS A C 1
ATOM 887 O O . LYS A 1 115 ? -4.188 5.916 -11.311 1.00 91.38 115 LYS A O 1
ATOM 892 N N . PRO A 1 116 ? -5.896 7.351 -11.624 1.00 92.38 116 PRO A N 1
ATOM 893 C CA . PRO A 1 116 ? -7.151 8.007 -11.242 1.00 92.38 116 PRO A CA 1
ATOM 894 C C . PRO A 1 116 ? -8.331 7.774 -12.208 1.00 92.38 116 PRO A C 1
ATOM 896 O O . PRO A 1 116 ? -9.235 8.608 -12.198 1.00 92.38 116 PRO A O 1
ATOM 899 N N . ASP A 1 117 ? -8.292 6.729 -13.046 1.00 69.88 117 ASP A N 1
ATOM 900 C CA . ASP A 1 117 ? -9.355 6.450 -14.034 1.00 69.88 117 ASP A CA 1
ATOM 901 C C . ASP A 1 117 ? -10.774 6.389 -13.438 1.00 69.88 117 ASP A C 1
ATOM 903 O O . ASP A 1 117 ? -10.929 5.961 -12.266 1.00 69.88 117 ASP A O 1
#

Secondary structure (DSSP, 8-state):
-PPPPPP----S-EEE-SBTTTEE-HHHHHHHT-PPP-GGG-SHHHHHHHHHHHHHHHGGG-EEPTTHHHHHTT-SSSEEEE-SS-HHHHHHHHHHHTPPPPSEEE-GGG-SS-TT-

Radius of gyration: 16.16 Å; chains: 1; bounding box: 40×42×38 Å

pLDDT: mean 91.82, std 8.2, range [63.75, 98.38]

Sequence (117 aa):
MAPVRPARALFHDLLFNMDGTINNSTPAVIKHYQIHFKPDKANWEYVKSLEAALPAKYGSDAQEIPGAKTRLNQDETQSAFVTSGTTGLVTGWLKVLGLPEPKHMVVAEDVKQGKPD

Foldseek 3Di:
DDDDDDDDDDDQAEEFEPDPTFKPCPVLCCVLPPDDDDVVQPDDVNQLVSQLCSCVVCVVVMATDPCSQVVCVVHQPRYEYAYAGDPSNRVSNCVSHVHDDHPHYHYNVNDPDHPPD

InterPro domains:
  IPR023198 Phosphoglycolate phosphatase-like, domain 2 [G3DSA:1.10.150.240] (36-60)
  IPR023214 HAD superfamily [G3DSA:3.40.50.1000] (61-117)
  IPR036412 HAD-like superfamily [SSF56784] (14-117)
  IPR051806 HAD-like Sugar Phosphate Phosphatase [PTHR43481] (56-117)

Organism: NCBI:txid1658174